Protein AF-A0A1Y2BNV0-F1 (afdb_monomer_lite)

Organism: NCBI:txid329046

Foldseek 3Di:
DDPVLLCVLCVVVLNNLLVVLVVLLVVLLVLCPVEDQVCLQQVVDDQPDPVNVVSSVVSVVSVVVSCVAAPDPPHSNDDPDDPVLVVVLCCSCPPSVRSRSCSCVNVNVVSVCCCVPPSVVVSVVVVVVVVVVVVVVVVVVVPDPDPDDDDDDDDDDDDDDDDDDDDDDDDD

Radius of gyration: 33.51 Å; chains: 1; bounding box: 84×72×65 Å

Sequence (172 aa):
MSLQDFHNFLKKEHSEENIEFYTALQEYKRLCLEIPSEVLKHSESSPPNEAIALSLKAVKAKLEDMLKIFFNEESQYDLNVPIRLKKPFFHEINVVKNIHPDVFDGILENVLTMLKLSSFPNFMKEAQKVQVAINEVSMASLNRPASANPALPPKVVTVADPMTPSLSTVGS

InterPro domains:
  IPR016137 RGS domain [PF00615] (5-126)
  IPR016137 RGS domain [PS50132] (6-125)
  IPR036305 RGS domain superfamily [SSF48097] (3-125)
  IPR044926 RGS, subdomain 2 [G3DSA:1.10.167.10] (1-143)

pLDDT: mean 82.98, std 18.03, range [40.38, 98.19]

Structure (mmCIF, N/CA/C/O backbone):
data_AF-A0A1Y2BNV0-F1
#
_entry.id   AF-A0A1Y2BNV0-F1
#
loop_
_atom_site.group_PDB
_atom_site.id
_atom_site.type_symbol
_atom_site.label_atom_id
_atom_site.label_alt_id
_atom_site.label_comp_id
_atom_site.label_asym_id
_atom_site.label_entity_id
_atom_site.label_seq_id
_atom_site.pdbx_PDB_ins_code
_atom_site.Cartn_x
_atom_site.Cartn_y
_atom_site.Cartn_z
_atom_site.occupancy
_atom_site.B_iso_or_equiv
_atom_site.auth_seq_id
_atom_site.auth_comp_id
_atom_site.auth_asym_id
_atom_site.auth_atom_id
_atom_site.pdbx_PDB_model_num
ATOM 1 N N . MET A 1 1 ? -24.245 1.107 11.275 1.00 64.62 1 MET A N 1
ATOM 2 C CA . MET A 1 1 ? -22.905 1.727 11.251 1.00 64.62 1 MET A CA 1
ATOM 3 C C . MET A 1 1 ? -22.359 1.679 9.844 1.00 64.62 1 MET A C 1
ATOM 5 O O . MET A 1 1 ? -22.649 0.726 9.128 1.00 64.62 1 MET A O 1
ATOM 9 N N . SER A 1 2 ? -21.615 2.705 9.462 1.00 83.69 2 SER A N 1
ATOM 10 C CA . SER A 1 2 ? -21.053 2.921 8.130 1.00 83.69 2 SER A CA 1
ATOM 11 C C . SER A 1 2 ? -19.522 2.813 8.135 1.00 83.69 2 SER A C 1
ATOM 13 O O . SER A 1 2 ? -18.894 2.824 9.193 1.00 83.69 2 SER A O 1
ATOM 15 N N . LEU A 1 3 ? -18.906 2.760 6.947 1.00 80.75 3 LEU A N 1
ATOM 16 C CA . LEU A 1 3 ? -17.447 2.859 6.795 1.00 80.75 3 LEU A CA 1
ATOM 17 C C . LEU A 1 3 ? -16.903 4.189 7.348 1.00 80.75 3 LEU A C 1
ATOM 19 O O . LEU A 1 3 ? -15.820 4.215 7.924 1.00 80.75 3 LEU A O 1
ATOM 23 N N . GLN A 1 4 ? -17.678 5.273 7.236 1.00 85.81 4 GLN A N 1
ATOM 24 C CA . GLN A 1 4 ? -17.323 6.579 7.795 1.00 85.81 4 GLN A CA 1
ATOM 25 C C . GLN A 1 4 ? -17.229 6.535 9.326 1.00 85.81 4 GLN A C 1
ATOM 27 O O . GLN A 1 4 ? -16.332 7.147 9.903 1.00 85.81 4 GLN A O 1
ATOM 32 N N . ASP A 1 5 ? -18.112 5.781 9.988 1.00 85.44 5 ASP A N 1
ATOM 33 C CA . ASP A 1 5 ? -18.063 5.607 11.444 1.00 85.44 5 ASP A CA 1
ATOM 34 C C . ASP A 1 5 ? -16.796 4.856 11.865 1.00 85.44 5 ASP A C 1
ATOM 36 O O . ASP A 1 5 ? -16.169 5.216 12.861 1.00 85.44 5 ASP A O 1
ATOM 40 N N . PHE A 1 6 ? -16.393 3.847 11.085 1.00 86.44 6 PHE A N 1
ATOM 41 C CA . PHE A 1 6 ? -15.158 3.105 11.332 1.00 86.44 6 PHE A CA 1
ATOM 42 C C . PHE A 1 6 ? -13.915 3.970 11.091 1.00 86.44 6 PHE A C 1
ATOM 44 O O . PHE A 1 6 ? -13.008 3.976 11.916 1.00 86.44 6 PHE A O 1
ATOM 51 N N . HIS A 1 7 ? -13.894 4.774 10.025 1.00 86.19 7 HIS A N 1
ATOM 52 C CA . HIS A 1 7 ? -12.808 5.728 9.762 1.00 86.19 7 HIS A CA 1
ATOM 53 C C . HIS A 1 7 ? -12.649 6.749 10.894 1.00 86.19 7 HIS A C 1
ATOM 55 O O . HIS A 1 7 ? -11.551 6.966 11.404 1.00 86.19 7 HIS A O 1
ATOM 61 N N . ASN A 1 8 ? -13.765 7.318 11.353 1.00 87.56 8 ASN A N 1
ATOM 62 C CA . ASN A 1 8 ? -13.774 8.252 12.477 1.00 87.56 8 ASN A CA 1
ATOM 63 C C . ASN A 1 8 ? -13.314 7.591 13.784 1.00 87.56 8 ASN A C 1
ATOM 65 O O . ASN A 1 8 ? -12.727 8.260 14.632 1.00 87.56 8 ASN A O 1
ATOM 69 N N . PHE A 1 9 ? -13.597 6.301 13.968 1.00 88.94 9 PHE A N 1
ATOM 70 C CA . PHE A 1 9 ? -13.109 5.534 15.107 1.00 88.94 9 PHE A CA 1
ATOM 71 C C . PHE A 1 9 ? -11.593 5.326 15.042 1.00 88.94 9 PHE A C 1
ATOM 73 O O . PHE A 1 9 ? -10.912 5.605 16.024 1.00 88.94 9 PHE A O 1
ATOM 80 N N . LEU A 1 10 ? -11.057 4.936 13.882 1.00 89.06 10 LEU A N 1
ATOM 81 C CA . LEU A 1 10 ? -9.615 4.749 13.698 1.00 89.06 10 LEU A CA 1
ATOM 82 C C . LEU A 1 10 ? -8.822 6.022 14.011 1.00 89.06 10 LEU A C 1
ATOM 84 O O . LEU A 1 10 ? -7.829 5.943 14.723 1.00 89.06 10 LEU A O 1
ATOM 88 N N . LYS A 1 11 ? -9.323 7.193 13.596 1.00 88.50 11 LYS A N 1
ATOM 89 C CA . LYS A 1 11 ? -8.730 8.497 13.947 1.00 88.50 11 LYS A CA 1
ATOM 90 C C . LYS A 1 11 ? -8.676 8.772 15.448 1.00 88.50 11 LYS A C 1
ATOM 92 O O . LYS A 1 11 ? -7.767 9.440 15.926 1.00 88.50 11 LYS A O 1
ATOM 97 N N . LYS A 1 12 ? -9.669 8.298 16.208 1.00 88.12 12 LYS A N 1
ATOM 98 C CA . LYS A 1 12 ? -9.676 8.440 17.675 1.00 88.12 12 LYS A CA 1
ATOM 99 C C . LYS A 1 12 ? -8.663 7.513 18.339 1.00 88.12 12 LYS A C 1
ATOM 101 O O . LYS A 1 12 ? -8.141 7.861 19.390 1.00 88.12 12 LYS A O 1
ATOM 106 N N . GLU A 1 13 ? -8.419 6.347 17.748 1.00 88.31 13 GLU A N 1
ATOM 107 C CA . GLU A 1 13 ? -7.428 5.378 18.223 1.00 88.31 13 GLU A CA 1
ATOM 108 C C . GLU A 1 13 ? -6.025 5.615 17.644 1.00 88.31 13 GLU A C 1
ATOM 110 O O . GLU A 1 13 ? -5.127 4.825 17.926 1.00 88.31 13 GLU A O 1
ATOM 115 N N . HIS A 1 14 ? -5.824 6.681 16.857 1.00 86.44 14 HIS A N 1
ATOM 116 C CA . HIS A 1 14 ? -4.565 6.953 16.157 1.00 86.44 14 HIS A CA 1
ATOM 117 C C . HIS A 1 14 ? -4.081 5.731 15.352 1.00 86.44 14 HIS A C 1
ATOM 119 O O . HIS A 1 14 ? -2.937 5.306 15.480 1.00 86.44 14 HIS A O 1
ATOM 125 N N . SER A 1 15 ? -5.009 5.090 14.633 1.00 91.19 15 SER A N 1
ATOM 126 C CA . SER A 1 15 ? -4.795 3.860 13.847 1.00 91.19 15 SER A CA 1
ATOM 127 C C . SER A 1 15 ? -5.295 3.997 12.397 1.00 91.19 15 SER A C 1
ATOM 129 O O . SER A 1 15 ? -5.552 3.000 11.704 1.00 91.19 15 SER A O 1
ATOM 131 N N . GLU A 1 16 ? -5.536 5.230 11.945 1.00 93.69 16 GLU A N 1
ATOM 132 C CA . GLU A 1 16 ? -6.047 5.552 10.614 1.00 93.69 16 GLU A CA 1
ATOM 133 C C . GLU A 1 16 ? -5.042 5.286 9.484 1.00 93.69 16 GLU A C 1
ATOM 135 O O . GLU A 1 16 ? -5.457 5.093 8.341 1.00 93.69 16 GLU A O 1
ATOM 140 N N . GLU A 1 17 ? -3.745 5.179 9.772 1.00 94.75 17 GLU A N 1
ATOM 141 C CA . GLU A 1 17 ? -2.708 4.889 8.777 1.00 94.75 17 GLU A CA 1
ATOM 142 C C . GLU A 1 17 ? -2.994 3.610 7.988 1.00 94.75 17 GLU A C 1
ATOM 144 O O . GLU A 1 17 ? -2.757 3.543 6.782 1.00 94.75 17 GLU A O 1
ATOM 149 N N . ASN A 1 18 ? -3.611 2.626 8.641 1.00 94.06 18 ASN A N 1
ATOM 150 C CA . ASN A 1 18 ? -3.963 1.350 8.036 1.00 94.06 18 ASN A CA 1
ATOM 151 C C . ASN A 1 18 ? -5.023 1.488 6.935 1.00 94.06 18 ASN A C 1
ATOM 153 O O . ASN A 1 18 ? -4.924 0.849 5.883 1.00 94.06 18 ASN A O 1
ATOM 157 N N . ILE A 1 19 ? -6.044 2.321 7.158 1.00 93.31 19 ILE A N 1
ATOM 158 C CA . ILE A 1 19 ? -7.121 2.525 6.180 1.00 93.31 19 ILE A CA 1
ATOM 159 C C . ILE A 1 19 ? -6.716 3.533 5.098 1.00 93.31 19 ILE A C 1
ATOM 161 O O . ILE A 1 19 ? -7.086 3.360 3.933 1.00 93.31 19 ILE A O 1
ATOM 165 N N . GLU A 1 20 ? -5.905 4.534 5.448 1.00 95.19 20 GLU A N 1
ATOM 166 C CA . GLU A 1 20 ? -5.329 5.476 4.484 1.00 95.19 20 GLU A CA 1
ATOM 167 C C . GLU A 1 20 ? -4.387 4.752 3.512 1.00 95.19 20 GLU A C 1
ATOM 169 O O . GLU A 1 20 ? -4.510 4.912 2.294 1.00 95.19 20 GLU A O 1
ATOM 174 N N . PHE A 1 21 ? -3.523 3.861 4.014 1.00 97.50 21 PHE A N 1
ATOM 175 C CA . PHE A 1 21 ? -2.669 3.029 3.165 1.00 97.50 21 PHE A CA 1
ATOM 176 C C . PHE A 1 21 ? -3.484 2.125 2.243 1.00 97.50 21 PHE A C 1
ATOM 178 O O . PHE A 1 21 ? -3.202 2.057 1.046 1.00 97.50 21 PHE A O 1
ATOM 185 N N . TYR A 1 22 ? -4.508 1.446 2.775 1.00 96.00 22 TYR A N 1
ATOM 186 C CA . TYR A 1 22 ? -5.379 0.597 1.962 1.00 96.00 22 TYR A CA 1
ATOM 187 C C . TYR A 1 22 ? -5.986 1.387 0.798 1.00 96.00 22 TYR A C 1
ATOM 189 O O . TYR A 1 22 ? -5.929 0.942 -0.348 1.00 96.00 22 TYR A O 1
ATOM 197 N N . THR A 1 23 ? -6.511 2.578 1.083 1.00 95.44 23 THR A N 1
ATOM 198 C CA . THR A 1 23 ? -7.126 3.454 0.079 1.00 95.44 23 THR A CA 1
ATOM 199 C C . THR A 1 23 ? -6.103 3.900 -0.968 1.00 95.44 23 THR A C 1
ATOM 201 O O . THR A 1 23 ? -6.340 3.740 -2.168 1.00 95.44 23 THR A O 1
ATOM 204 N N . ALA A 1 24 ? -4.924 4.360 -0.535 1.00 97.75 24 ALA A N 1
ATOM 205 C CA . ALA A 1 24 ? -3.840 4.751 -1.433 1.00 97.75 24 ALA A CA 1
ATOM 206 C C . ALA A 1 24 ? -3.365 3.590 -2.326 1.00 97.75 24 ALA A C 1
ATOM 208 O O . ALA A 1 24 ? -3.101 3.795 -3.513 1.00 97.75 24 ALA A O 1
ATOM 209 N N . LEU A 1 25 ? -3.310 2.368 -1.787 1.00 98.06 25 LEU A N 1
ATOM 210 C CA . LEU A 1 25 ? -2.939 1.174 -2.540 1.00 98.06 25 LEU A CA 1
ATOM 211 C C . LEU A 1 25 ? -4.004 0.787 -3.576 1.00 98.06 25 LEU A C 1
ATOM 213 O O . LEU A 1 25 ? -3.643 0.348 -4.666 1.00 98.06 25 LEU A O 1
ATOM 217 N N . GLN A 1 26 ? -5.299 0.965 -3.294 1.00 97.50 26 GLN A N 1
ATOM 218 C CA . GLN A 1 26 ? -6.346 0.738 -4.302 1.00 97.50 26 GLN A CA 1
ATOM 219 C C . GLN A 1 26 ? -6.231 1.727 -5.468 1.00 97.50 26 GLN A C 1
ATOM 221 O O . GLN A 1 26 ? -6.334 1.331 -6.632 1.00 97.50 26 GLN A O 1
ATOM 226 N N . GLU A 1 27 ? -5.954 3.001 -5.182 1.00 97.12 27 GLU A N 1
ATOM 227 C CA . GLU A 1 27 ? -5.684 3.994 -6.227 1.00 97.12 27 GLU A CA 1
ATOM 228 C C . GLU A 1 27 ? -4.450 3.627 -7.053 1.00 97.12 27 GLU A C 1
ATOM 230 O O . GLU A 1 27 ? -4.490 3.687 -8.282 1.00 97.12 27 GLU A O 1
ATOM 235 N N . TYR A 1 28 ? -3.373 3.206 -6.386 1.00 98.00 28 TYR A N 1
ATOM 236 C CA . TYR A 1 28 ? -2.153 2.745 -7.039 1.00 98.00 28 TYR A CA 1
ATOM 237 C C . TYR A 1 28 ? -2.409 1.543 -7.957 1.00 98.00 28 TYR A C 1
ATOM 239 O O . TYR A 1 28 ? -2.030 1.564 -9.130 1.00 98.00 28 TYR A O 1
ATOM 247 N N . LYS A 1 29 ? -3.129 0.528 -7.459 1.00 97.69 29 LYS A N 1
ATOM 248 C CA . LYS A 1 29 ? -3.550 -0.646 -8.240 1.00 97.69 29 LYS A CA 1
ATOM 249 C C . LYS A 1 29 ? -4.340 -0.230 -9.477 1.00 97.69 29 LYS A C 1
ATOM 251 O O . LYS A 1 29 ? -4.053 -0.721 -10.564 1.00 97.69 29 LYS A O 1
ATOM 256 N N . ARG A 1 30 ? -5.266 0.724 -9.339 1.00 96.81 30 ARG A N 1
ATOM 257 C CA . ARG A 1 30 ? -6.051 1.255 -10.463 1.00 96.81 30 ARG A CA 1
ATOM 258 C C . ARG A 1 30 ? -5.174 1.920 -11.527 1.00 96.81 30 ARG A C 1
ATOM 260 O O . ARG A 1 30 ? -5.428 1.720 -12.708 1.00 96.81 30 ARG A O 1
ATOM 267 N N . LEU A 1 31 ? -4.156 2.688 -11.133 1.00 95.62 31 LEU A N 1
ATOM 268 C CA . LEU A 1 31 ? -3.214 3.299 -12.083 1.00 95.62 31 LEU A CA 1
ATOM 269 C C . LEU A 1 31 ? -2.380 2.250 -12.833 1.00 95.62 31 LEU A C 1
ATOM 271 O O . LEU A 1 31 ? -2.024 2.463 -13.989 1.00 95.62 31 LEU A O 1
ATOM 275 N N . CYS A 1 32 ? -2.093 1.116 -12.193 1.00 96.12 32 CYS A N 1
ATOM 276 C CA . CYS A 1 32 ? -1.313 0.035 -12.787 1.00 96.12 32 CYS A CA 1
ATOM 277 C C . CYS A 1 32 ? -2.091 -0.797 -13.822 1.00 96.12 32 CYS A C 1
ATOM 279 O O . CYS A 1 32 ? -1.454 -1.446 -14.643 1.00 96.12 32 CYS A O 1
ATOM 281 N N . LEU A 1 33 ? -3.433 -0.786 -13.811 1.00 94.00 33 LEU A N 1
ATOM 282 C CA . LEU A 1 33 ? -4.259 -1.643 -14.684 1.00 94.00 33 LEU A CA 1
ATOM 283 C C . LEU A 1 33 ? -4.012 -1.422 -16.182 1.00 94.00 33 LEU A C 1
ATOM 285 O O . LEU A 1 33 ? -4.099 -2.362 -16.965 1.00 94.00 33 LEU A O 1
ATOM 289 N N . GLU A 1 34 ? -3.685 -0.191 -16.569 1.00 89.44 34 GLU A N 1
ATOM 290 C CA . GLU A 1 34 ? -3.455 0.190 -17.968 1.00 89.44 34 GLU A CA 1
ATOM 291 C C . GLU A 1 34 ? -2.030 -0.140 -18.451 1.00 89.44 34 GLU A C 1
ATOM 293 O O . GLU A 1 34 ? -1.671 0.143 -19.596 1.00 89.44 34 GLU A O 1
ATOM 298 N N . ILE A 1 35 ? -1.183 -0.705 -17.582 1.00 93.50 35 ILE A N 1
ATOM 299 C CA . ILE A 1 35 ? 0.225 -0.983 -17.866 1.00 93.50 35 ILE A CA 1
ATOM 300 C C . ILE A 1 35 ? 0.453 -2.499 -17.831 1.00 93.50 35 ILE A C 1
ATOM 302 O O . ILE A 1 35 ? 0.115 -3.145 -16.839 1.00 93.50 35 ILE A O 1
ATOM 306 N N . PRO A 1 36 ? 1.067 -3.096 -18.870 1.00 94.06 36 PRO A N 1
ATOM 307 C CA . PRO A 1 36 ? 1.371 -4.522 -18.861 1.00 94.06 36 PRO A CA 1
ATOM 308 C C . PRO A 1 36 ? 2.240 -4.920 -17.660 1.00 94.06 36 PRO A C 1
ATOM 310 O O . PRO A 1 36 ? 3.248 -4.268 -17.376 1.00 94.06 36 PRO A O 1
ATOM 313 N N . SER A 1 37 ? 1.901 -6.028 -16.995 1.00 94.00 37 SER A N 1
ATOM 314 C CA . SER A 1 37 ? 2.598 -6.488 -15.784 1.00 94.00 37 SER A CA 1
ATOM 315 C C . SER A 1 37 ? 4.109 -6.643 -15.961 1.00 94.00 37 SER A C 1
ATOM 317 O O . SER A 1 37 ? 4.862 -6.296 -15.057 1.00 94.00 37 SER A O 1
ATOM 319 N N . GLU A 1 38 ? 4.567 -7.105 -17.125 1.00 92.00 38 GLU A N 1
ATOM 320 C CA . GLU A 1 38 ? 5.999 -7.271 -17.415 1.00 92.00 38 GLU A CA 1
ATOM 321 C C . GLU A 1 38 ? 6.755 -5.935 -17.410 1.00 92.00 38 GLU A C 1
ATOM 323 O O . GLU A 1 38 ? 7.887 -5.856 -16.939 1.00 92.00 38 GLU A O 1
ATOM 328 N N . VAL A 1 39 ? 6.101 -4.855 -17.848 1.00 93.50 39 VAL A N 1
ATOM 329 C CA . VAL A 1 39 ? 6.671 -3.502 -17.817 1.00 93.50 39 VAL A CA 1
ATOM 330 C C . VAL A 1 39 ? 6.754 -2.988 -16.377 1.00 93.50 39 VAL A C 1
ATOM 332 O O . VAL A 1 39 ? 7.733 -2.348 -16.004 1.00 93.50 39 VAL A O 1
ATOM 335 N N . LEU A 1 40 ? 5.761 -3.297 -15.539 1.00 94.06 40 LEU A N 1
ATOM 336 C CA . LEU A 1 40 ? 5.766 -2.919 -14.121 1.00 94.06 40 LEU A CA 1
ATOM 337 C C . LEU A 1 40 ? 6.813 -3.698 -13.310 1.00 94.06 40 LEU A C 1
ATOM 339 O O . LEU A 1 40 ? 7.453 -3.131 -12.426 1.00 94.06 40 LEU A O 1
ATOM 343 N N . LYS A 1 41 ? 7.017 -4.983 -13.616 1.00 94.12 41 LYS A N 1
ATOM 344 C CA . LYS A 1 41 ? 8.041 -5.819 -12.966 1.00 94.12 41 LYS A CA 1
ATOM 345 C C . LYS A 1 41 ? 9.464 -5.426 -13.363 1.00 94.12 41 LYS A C 1
ATOM 347 O O . LYS A 1 41 ? 10.390 -5.622 -12.581 1.00 94.12 41 LYS A O 1
ATOM 352 N N . HIS A 1 42 ? 9.630 -4.836 -14.548 1.00 89.94 42 HIS A N 1
ATOM 353 C CA . HIS A 1 42 ? 10.916 -4.413 -15.101 1.00 89.94 42 HIS A CA 1
ATOM 354 C C . HIS A 1 42 ? 10.882 -2.941 -15.530 1.00 89.94 42 HIS A C 1
ATOM 356 O O . HIS A 1 42 ? 11.092 -2.612 -16.698 1.00 89.94 42 HIS A O 1
ATOM 362 N N . SER A 1 43 ? 10.630 -2.033 -14.583 1.00 82.19 43 SER A N 1
ATOM 363 C CA . SER A 1 43 ? 10.310 -0.624 -14.883 1.00 82.19 43 SER A CA 1
ATOM 364 C C . SER A 1 43 ? 11.464 0.247 -15.407 1.00 82.19 43 SER A C 1
ATOM 366 O O . SER A 1 43 ? 11.248 1.420 -15.728 1.00 82.19 43 SER A O 1
ATOM 368 N N . GLU A 1 44 ? 12.674 -0.310 -15.485 1.00 81.75 44 GLU A N 1
ATOM 369 C CA . GLU A 1 44 ? 13.847 0.287 -16.146 1.00 81.75 44 GLU A CA 1
ATOM 370 C C . GLU A 1 44 ? 13.929 -0.070 -17.637 1.00 81.75 44 GLU A C 1
ATOM 372 O O . GLU A 1 44 ? 14.730 0.503 -18.375 1.00 81.75 44 GLU A O 1
ATOM 377 N N . SER A 1 45 ? 13.118 -1.025 -18.100 1.00 80.75 45 SER A N 1
ATOM 378 C CA . SER A 1 45 ? 13.037 -1.343 -19.523 1.00 80.75 45 SER A CA 1
ATOM 379 C C . SER A 1 45 ? 12.435 -0.176 -20.311 1.00 80.75 45 SER A C 1
ATOM 381 O O . SER A 1 45 ? 11.644 0.619 -19.798 1.00 80.75 45 SER A O 1
ATOM 383 N N . SER A 1 46 ? 12.843 -0.049 -21.577 1.00 80.50 46 SER A N 1
ATOM 384 C CA . SER A 1 46 ? 12.327 1.004 -22.451 1.00 80.50 46 SER A CA 1
ATOM 385 C C . SER A 1 46 ? 10.808 0.850 -22.607 1.00 80.50 46 SER A C 1
ATOM 387 O O . SER A 1 46 ? 10.346 -0.257 -22.905 1.00 80.50 46 SER A O 1
ATOM 389 N N . PRO A 1 47 ? 10.018 1.920 -22.395 1.00 83.12 47 PRO A N 1
ATOM 390 C CA . PRO A 1 47 ? 8.572 1.830 -22.492 1.00 83.12 47 PRO A CA 1
ATOM 391 C C . PRO A 1 47 ? 8.166 1.463 -23.929 1.00 83.12 47 PRO A C 1
ATOM 393 O O . PRO A 1 47 ? 8.711 2.029 -24.877 1.00 83.12 47 PRO A O 1
ATOM 396 N N . PRO A 1 48 ? 7.180 0.568 -24.123 1.00 82.94 48 PRO A N 1
ATOM 397 C CA . PRO A 1 48 ? 6.779 0.133 -25.462 1.00 82.94 48 PRO A CA 1
ATOM 398 C C . PRO A 1 48 ? 6.209 1.258 -26.338 1.00 82.94 48 PRO A C 1
ATOM 400 O O . PRO A 1 48 ? 6.247 1.167 -27.562 1.00 82.94 48 PRO A O 1
ATOM 403 N N . ASN A 1 49 ? 5.633 2.295 -25.723 1.00 91.25 49 ASN A N 1
ATOM 404 C CA . ASN A 1 49 ? 5.086 3.465 -26.404 1.00 91.25 49 ASN A CA 1
ATOM 405 C C . ASN A 1 49 ? 4.980 4.676 -25.452 1.00 91.25 49 ASN A C 1
ATOM 407 O O . ASN A 1 49 ? 5.142 4.553 -24.235 1.00 91.25 49 ASN A O 1
ATOM 411 N N . GLU A 1 50 ? 4.683 5.850 -26.016 1.00 91.44 50 GLU A N 1
ATOM 412 C CA . GLU A 1 50 ? 4.579 7.122 -25.286 1.00 91.44 50 GLU A CA 1
ATOM 413 C C . GLU A 1 50 ? 3.431 7.145 -24.260 1.00 91.44 50 GLU A C 1
ATOM 415 O O . GLU A 1 50 ? 3.599 7.668 -23.159 1.00 91.44 50 GLU A O 1
ATOM 420 N N . ALA A 1 51 ? 2.290 6.522 -24.569 1.00 91.56 51 ALA A N 1
ATOM 421 C CA . ALA A 1 51 ? 1.158 6.446 -23.644 1.00 91.56 51 ALA A CA 1
ATOM 422 C C . ALA A 1 51 ? 1.524 5.674 -22.363 1.00 91.56 51 ALA A C 1
ATOM 424 O O . ALA A 1 51 ? 1.256 6.137 -21.255 1.00 91.56 51 ALA A O 1
ATOM 425 N N . ILE A 1 52 ? 2.217 4.539 -22.503 1.00 91.94 52 ILE A N 1
ATOM 426 C CA . ILE A 1 52 ? 2.730 3.755 -21.375 1.00 91.94 52 ILE A CA 1
ATOM 427 C C . ILE A 1 52 ? 3.793 4.547 -20.610 1.00 91.94 52 ILE A C 1
ATOM 429 O O . ILE A 1 52 ? 3.811 4.492 -19.384 1.00 91.94 52 ILE A O 1
ATOM 433 N N . ALA A 1 53 ? 4.646 5.319 -21.291 1.00 91.69 53 ALA A N 1
ATOM 434 C CA . ALA A 1 53 ? 5.640 6.159 -20.623 1.00 91.69 53 ALA A CA 1
ATOM 435 C C . ALA A 1 53 ? 4.990 7.218 -19.709 1.00 91.69 53 ALA A C 1
ATOM 437 O O . ALA A 1 53 ? 5.441 7.421 -18.577 1.00 91.69 53 ALA A O 1
ATOM 438 N N . LEU A 1 54 ? 3.903 7.853 -20.162 1.00 93.12 54 LEU A N 1
ATOM 439 C CA . LEU A 1 54 ? 3.129 8.802 -19.355 1.00 93.12 54 LEU A CA 1
ATOM 440 C C . LEU A 1 54 ? 2.466 8.119 -18.151 1.00 93.12 54 LEU A C 1
ATOM 442 O O . LEU A 1 54 ? 2.591 8.612 -17.026 1.00 93.12 54 LEU A O 1
ATOM 446 N N . SER A 1 55 ? 1.822 6.968 -18.358 1.00 94.00 55 SER A N 1
ATOM 447 C CA . SER A 1 55 ? 1.207 6.194 -17.271 1.00 94.00 55 SER A CA 1
ATOM 448 C C . SER A 1 55 ? 2.245 5.706 -16.255 1.00 94.00 55 SER A C 1
ATOM 450 O O . SER A 1 55 ? 2.032 5.836 -15.050 1.00 94.00 55 SER A O 1
ATOM 452 N N . LEU A 1 56 ? 3.410 5.232 -16.710 1.00 94.00 56 LEU A N 1
ATOM 453 C CA . LEU A 1 56 ? 4.523 4.831 -15.842 1.00 94.00 56 LEU A CA 1
ATOM 454 C C . LEU A 1 56 ? 5.021 5.987 -14.982 1.00 94.00 56 LEU A C 1
ATOM 456 O O . LEU A 1 56 ? 5.311 5.785 -13.806 1.00 94.00 56 LEU A O 1
ATOM 460 N N . LYS A 1 57 ? 5.105 7.199 -15.538 1.00 93.88 57 LYS A N 1
ATOM 461 C CA . LYS A 1 57 ? 5.484 8.385 -14.765 1.00 93.88 57 LYS A CA 1
ATOM 462 C C . LYS A 1 57 ? 4.487 8.655 -13.635 1.00 93.88 57 LYS A C 1
ATOM 464 O O . LYS A 1 57 ? 4.911 8.920 -12.513 1.00 93.88 57 LYS A O 1
ATOM 469 N N . ALA A 1 58 ? 3.186 8.560 -13.911 1.00 95.25 58 ALA A N 1
ATOM 470 C CA . ALA A 1 58 ? 2.147 8.743 -12.897 1.00 95.25 58 ALA A CA 1
ATOM 471 C C . ALA A 1 58 ? 2.195 7.652 -11.812 1.00 95.25 58 ALA A C 1
ATOM 473 O O . ALA A 1 58 ? 2.089 7.960 -10.626 1.00 95.25 58 ALA A O 1
ATOM 474 N N . VAL A 1 59 ? 2.412 6.392 -12.205 1.00 96.31 59 VAL A N 1
ATOM 475 C CA . VAL A 1 59 ? 2.575 5.267 -11.271 1.00 96.31 59 VAL A CA 1
ATOM 476 C C . VAL A 1 59 ? 3.812 5.458 -10.393 1.00 96.31 59 VAL A C 1
ATOM 478 O O . VAL A 1 59 ? 3.699 5.360 -9.174 1.00 96.31 59 VAL A O 1
ATOM 481 N N . LYS A 1 60 ? 4.971 5.798 -10.973 1.00 95.94 60 LYS A N 1
ATOM 482 C CA . LYS A 1 60 ? 6.209 6.050 -10.213 1.00 95.94 60 LYS A CA 1
ATOM 483 C C . LYS A 1 60 ? 6.036 7.197 -9.211 1.00 95.94 60 LYS A C 1
ATOM 485 O O . LYS A 1 60 ? 6.399 7.032 -8.053 1.00 95.94 60 LYS A O 1
ATOM 490 N N . ALA A 1 61 ? 5.398 8.298 -9.612 1.00 97.06 61 ALA A N 1
ATOM 491 C CA . ALA A 1 61 ? 5.101 9.406 -8.701 1.00 97.06 61 ALA A CA 1
ATOM 492 C C . ALA A 1 61 ? 4.197 8.970 -7.531 1.00 97.06 61 ALA A C 1
ATOM 494 O O . ALA A 1 61 ? 4.508 9.242 -6.375 1.00 97.06 61 ALA A O 1
ATOM 495 N N . LYS A 1 62 ? 3.118 8.220 -7.806 1.00 97.69 62 LYS A N 1
ATOM 496 C CA . LYS A 1 62 ? 2.234 7.704 -6.746 1.00 97.69 62 LYS A CA 1
ATOM 497 C C . LYS A 1 62 ? 2.963 6.731 -5.812 1.00 97.69 62 LYS A C 1
ATOM 499 O O . LYS A 1 62 ? 2.704 6.747 -4.610 1.00 97.69 62 LYS A O 1
ATOM 504 N N . LEU A 1 63 ? 3.857 5.894 -6.343 1.00 97.69 63 LEU A N 1
ATOM 505 C CA . LEU A 1 63 ? 4.688 4.997 -5.539 1.00 97.69 63 LEU A CA 1
ATOM 506 C C . LEU A 1 63 ? 5.586 5.790 -4.584 1.00 97.69 63 LEU A C 1
ATOM 508 O O . LEU A 1 63 ? 5.610 5.494 -3.393 1.00 97.69 63 LEU A O 1
ATOM 512 N N . GLU A 1 64 ? 6.287 6.807 -5.084 1.00 97.06 64 GLU A N 1
ATOM 513 C CA . GLU A 1 64 ? 7.147 7.675 -4.269 1.00 97.06 64 GLU A CA 1
ATOM 514 C C . GLU A 1 64 ? 6.362 8.367 -3.147 1.00 97.06 64 GLU A C 1
ATOM 516 O O . GLU A 1 64 ? 6.799 8.352 -1.992 1.00 97.06 64 GLU A O 1
ATOM 521 N N . ASP A 1 65 ? 5.172 8.891 -3.455 1.00 97.62 65 ASP A N 1
ATOM 522 C CA . ASP A 1 65 ? 4.276 9.473 -2.453 1.00 97.62 65 ASP A CA 1
ATOM 523 C C . ASP A 1 65 ? 3.904 8.449 -1.373 1.00 97.62 65 ASP A C 1
ATOM 525 O O . ASP A 1 65 ? 3.999 8.736 -0.178 1.00 97.62 65 ASP A O 1
ATOM 529 N N . MET A 1 66 ? 3.531 7.229 -1.771 1.00 98.06 66 MET A N 1
ATOM 530 C CA . MET A 1 66 ? 3.198 6.164 -0.822 1.00 98.06 66 MET A CA 1
ATOM 531 C C . MET A 1 66 ? 4.387 5.782 0.062 1.00 98.06 66 MET A C 1
ATOM 533 O O . MET A 1 66 ? 4.212 5.610 1.267 1.00 98.06 66 MET A O 1
ATOM 537 N N . LEU A 1 67 ? 5.594 5.674 -0.498 1.00 97.31 67 LEU A N 1
ATOM 538 C CA . LEU A 1 67 ? 6.802 5.372 0.276 1.00 97.31 67 LEU A CA 1
ATOM 539 C C . LEU A 1 67 ? 7.094 6.466 1.307 1.00 97.31 67 LEU A C 1
ATOM 541 O O . LEU A 1 67 ? 7.388 6.161 2.463 1.00 97.31 67 LEU A O 1
ATOM 545 N N . LYS A 1 68 ? 6.953 7.733 0.909 1.00 96.62 68 LYS A N 1
ATOM 546 C CA . LYS A 1 68 ? 7.171 8.884 1.789 1.00 96.62 68 LYS A CA 1
ATOM 547 C C . LYS A 1 68 ? 6.137 8.975 2.911 1.00 96.62 68 LYS A C 1
ATOM 549 O O . LYS A 1 68 ? 6.491 9.373 4.016 1.00 96.62 68 LYS A O 1
ATOM 554 N N . ILE A 1 69 ? 4.877 8.654 2.628 1.00 97.06 69 ILE A N 1
ATOM 555 C CA . ILE A 1 69 ? 3.784 8.783 3.599 1.00 97.06 69 ILE A CA 1
ATOM 556 C C . ILE A 1 69 ? 3.749 7.588 4.555 1.00 97.06 69 ILE A C 1
ATOM 558 O O . ILE A 1 69 ? 3.556 7.790 5.748 1.00 97.06 69 ILE A O 1
ATOM 562 N N . PHE A 1 70 ? 3.943 6.364 4.062 1.00 97.88 70 PHE A N 1
ATOM 563 C CA . PHE A 1 70 ? 3.625 5.149 4.824 1.00 97.88 70 PHE A CA 1
ATOM 564 C C . PHE A 1 70 ? 4.836 4.337 5.288 1.00 97.88 70 PHE A C 1
ATOM 566 O O . PHE A 1 70 ? 4.672 3.379 6.038 1.00 97.88 70 PHE A O 1
ATOM 573 N N . PHE A 1 71 ? 6.042 4.669 4.825 1.00 96.12 71 PHE A N 1
ATOM 574 C CA . PHE A 1 71 ? 7.251 3.906 5.154 1.00 96.12 71 PHE A CA 1
ATOM 575 C C . PHE A 1 71 ? 8.432 4.785 5.576 1.00 96.12 71 PHE A C 1
ATOM 577 O O . PHE A 1 71 ? 9.568 4.308 5.623 1.00 96.12 71 PHE A O 1
ATOM 584 N N . ASN A 1 72 ? 8.172 6.060 5.859 1.00 92.88 72 ASN A N 1
ATOM 585 C CA . ASN A 1 72 ? 9.140 6.978 6.433 1.00 92.88 72 ASN A CA 1
ATOM 586 C C . ASN A 1 72 ? 8.849 7.133 7.927 1.00 92.88 72 ASN A C 1
ATOM 588 O O . ASN A 1 72 ? 7.757 7.563 8.280 1.00 92.88 72 ASN A O 1
ATOM 592 N N . GLU A 1 73 ? 9.838 6.856 8.776 1.00 90.00 73 GLU A N 1
ATOM 593 C CA . GLU A 1 73 ? 9.727 6.936 10.242 1.00 90.00 73 GLU A CA 1
ATOM 594 C C . GLU A 1 73 ? 9.393 8.353 10.746 1.00 90.00 73 GLU A C 1
ATOM 596 O O . GLU A 1 73 ? 8.861 8.515 11.840 1.00 90.00 73 GLU A O 1
ATOM 601 N N . GLU A 1 74 ? 9.667 9.389 9.948 1.00 91.31 74 GLU A N 1
ATOM 602 C CA . GLU A 1 74 ? 9.302 10.778 10.262 1.00 91.31 74 GLU A CA 1
ATOM 603 C C . GLU A 1 74 ? 7.852 11.131 9.878 1.00 91.31 74 GLU A C 1
ATOM 605 O O . GLU A 1 74 ? 7.371 12.230 10.170 1.00 91.31 74 GLU A O 1
ATOM 610 N N . SER A 1 75 ? 7.147 10.232 9.188 1.00 92.50 75 SER A N 1
ATOM 611 C CA . SER A 1 75 ? 5.767 10.456 8.770 1.00 92.50 75 SER A CA 1
ATOM 612 C C . SER A 1 75 ? 4.783 10.214 9.912 1.00 92.50 75 SER A C 1
ATOM 614 O O . SER A 1 75 ? 4.890 9.250 10.662 1.00 92.50 75 SER A O 1
ATOM 616 N N . GLN A 1 76 ? 3.735 11.039 9.968 1.00 89.75 76 GLN A N 1
ATOM 617 C CA . GLN A 1 76 ? 2.582 10.845 10.860 1.00 89.75 76 GLN A CA 1
ATOM 618 C C . GLN A 1 76 ? 1.775 9.577 10.525 1.00 89.75 76 GLN A C 1
ATOM 620 O O . GLN A 1 76 ? 0.942 9.161 11.320 1.00 89.75 76 GLN A O 1
ATOM 625 N N . TYR A 1 77 ? 2.009 8.987 9.350 1.00 93.12 77 TYR A N 1
ATOM 626 C CA . TYR A 1 77 ? 1.321 7.796 8.853 1.00 93.12 77 TYR A CA 1
ATOM 627 C C . TYR A 1 77 ? 2.280 6.611 8.625 1.00 93.12 77 TYR A C 1
ATOM 629 O O . TYR A 1 77 ? 1.968 5.736 7.817 1.00 93.12 77 TYR A O 1
ATOM 637 N N . ASP A 1 78 ? 3.450 6.570 9.286 1.00 95.31 78 ASP A N 1
ATOM 638 C CA . ASP A 1 78 ? 4.348 5.407 9.184 1.00 95.31 78 ASP A CA 1
ATOM 639 C C . ASP A 1 78 ? 3.620 4.121 9.588 1.00 95.31 78 ASP A C 1
ATOM 641 O O . ASP A 1 78 ? 3.036 4.014 10.669 1.00 95.31 78 ASP A O 1
ATOM 645 N N . LEU A 1 79 ? 3.661 3.123 8.710 1.00 95.25 79 LEU A N 1
ATOM 646 C CA . LEU A 1 79 ? 3.010 1.853 8.960 1.00 95.25 79 LEU A CA 1
ATOM 647 C C . LEU A 1 79 ? 3.843 0.992 9.902 1.00 95.25 79 LEU A C 1
ATOM 649 O O . LEU A 1 79 ? 5.036 0.732 9.683 1.00 95.25 79 LEU A O 1
ATOM 653 N N . ASN A 1 80 ? 3.146 0.389 10.862 1.00 94.25 80 ASN A N 1
ATOM 654 C CA . ASN A 1 80 ? 3.699 -0.656 11.708 1.00 94.25 80 ASN A CA 1
ATOM 655 C C . ASN A 1 80 ? 3.867 -1.974 10.930 1.00 94.25 80 ASN A C 1
ATOM 657 O O . ASN A 1 80 ? 3.045 -2.895 10.986 1.00 94.25 80 ASN A O 1
ATOM 661 N N . VAL A 1 81 ? 4.956 -2.058 10.170 1.00 95.19 81 VAL A N 1
ATOM 662 C CA . VAL A 1 81 ? 5.315 -3.234 9.377 1.00 95.19 81 VAL A CA 1
ATOM 663 C C . VAL A 1 81 ? 6.574 -3.888 9.953 1.00 95.19 81 VAL A C 1
ATOM 665 O O . VAL A 1 81 ? 7.623 -3.243 10.028 1.00 95.19 81 VAL A O 1
ATOM 668 N N . PRO A 1 82 ? 6.533 -5.196 10.266 1.00 95.62 82 PRO A N 1
ATOM 669 C CA . PRO A 1 82 ? 7.709 -5.948 10.684 1.00 95.62 82 PRO A CA 1
ATOM 670 C C . PRO A 1 82 ? 8.872 -5.872 9.684 1.00 95.62 82 PRO A C 1
ATOM 672 O O . PRO A 1 82 ? 8.685 -6.004 8.474 1.00 95.62 82 PRO A O 1
ATOM 675 N N . ILE A 1 83 ? 10.106 -5.800 10.195 1.00 95.75 83 ILE A N 1
ATOM 676 C CA . ILE A 1 83 ? 11.344 -5.735 9.387 1.00 95.75 83 ILE A CA 1
ATOM 677 C C . ILE A 1 83 ? 11.429 -6.868 8.350 1.00 95.75 83 ILE A C 1
ATOM 679 O O . ILE A 1 83 ? 11.904 -6.657 7.235 1.00 95.75 83 ILE A O 1
ATOM 683 N N . ARG A 1 84 ? 10.941 -8.066 8.699 1.00 96.19 84 ARG A N 1
ATOM 684 C CA . ARG A 1 84 ? 10.896 -9.234 7.801 1.00 96.19 84 ARG A CA 1
ATOM 685 C C . ARG A 1 84 ? 10.070 -9.006 6.529 1.00 96.19 84 ARG A C 1
ATOM 687 O O . ARG A 1 84 ? 10.314 -9.692 5.550 1.00 96.19 84 ARG A O 1
ATOM 694 N N . LEU A 1 85 ? 9.124 -8.064 6.553 1.00 97.19 85 LEU A N 1
ATOM 695 C CA . LEU A 1 85 ? 8.338 -7.647 5.392 1.00 97.19 85 LEU A CA 1
ATOM 696 C C . LEU A 1 85 ? 8.932 -6.388 4.745 1.00 97.19 85 LEU A C 1
ATOM 698 O O . LEU A 1 85 ? 9.083 -6.367 3.528 1.00 97.19 85 LEU A O 1
ATOM 702 N N . LYS A 1 86 ? 9.352 -5.380 5.538 1.00 95.44 86 LYS A N 1
ATOM 703 C CA . LYS A 1 86 ? 9.968 -4.143 5.001 1.00 95.44 86 LYS A CA 1
ATOM 704 C C . LYS A 1 86 ? 11.219 -4.450 4.152 1.00 95.44 86 LYS A C 1
ATOM 706 O O . LYS A 1 86 ? 11.372 -3.888 3.074 1.00 95.44 86 LYS A O 1
ATOM 711 N N . LYS A 1 87 ? 12.103 -5.358 4.592 1.00 96.50 87 LYS A N 1
ATOM 712 C CA . LYS A 1 87 ? 13.354 -5.687 3.871 1.00 96.50 87 LYS A CA 1
ATOM 713 C C . LYS A 1 87 ? 13.142 -6.222 2.443 1.00 96.50 87 LYS A C 1
ATOM 715 O O . LYS A 1 87 ? 13.687 -5.610 1.526 1.00 96.50 87 LYS A O 1
ATOM 720 N N . PRO A 1 88 ? 12.407 -7.331 2.219 1.00 96.88 88 PRO A N 1
ATOM 721 C CA . PRO A 1 88 ? 12.166 -7.828 0.864 1.00 96.88 88 PRO A CA 1
ATOM 722 C C . PRO A 1 88 ? 11.351 -6.838 0.022 1.00 96.88 88 PRO A C 1
ATOM 724 O O . PRO A 1 88 ? 11.668 -6.647 -1.145 1.00 96.88 88 PRO A O 1
ATOM 727 N N . PHE A 1 89 ? 10.389 -6.130 0.621 1.00 97.50 89 PHE A N 1
ATOM 728 C CA . PHE A 1 89 ? 9.624 -5.078 -0.055 1.00 97.50 89 PHE A CA 1
ATOM 729 C C . PHE A 1 89 ? 10.524 -3.977 -0.644 1.00 97.50 89 PHE A C 1
ATOM 731 O O . PHE A 1 89 ? 10.454 -3.670 -1.833 1.00 97.50 89 PHE A O 1
ATOM 738 N N . PHE A 1 90 ? 11.431 -3.419 0.163 1.00 97.12 90 PHE A N 1
ATOM 739 C CA . PHE A 1 90 ? 12.360 -2.399 -0.322 1.00 97.12 90 PHE A CA 1
ATOM 740 C C . PHE A 1 90 ? 13.390 -2.950 -1.310 1.00 97.12 90 PHE A C 1
ATOM 742 O O . PHE A 1 90 ? 13.872 -2.197 -2.154 1.00 97.12 90 PHE A O 1
ATOM 749 N N . HIS A 1 91 ? 13.733 -4.238 -1.232 1.00 96.88 91 HIS A N 1
ATOM 750 C CA . HIS A 1 91 ? 14.599 -4.870 -2.224 1.00 96.88 91 HIS A CA 1
ATOM 751 C C . HIS A 1 91 ? 13.932 -4.913 -3.608 1.00 96.88 91 HIS A C 1
ATOM 753 O O . HIS A 1 91 ? 14.541 -4.471 -4.584 1.00 96.88 91 HIS A O 1
ATOM 759 N N . GLU A 1 92 ? 12.674 -5.356 -3.681 1.00 97.06 92 GLU A N 1
ATOM 760 C CA . GLU A 1 92 ? 11.888 -5.378 -4.924 1.00 97.06 92 GLU A CA 1
ATOM 761 C C . GLU A 1 92 ? 11.817 -3.986 -5.572 1.00 97.06 92 GLU A C 1
ATOM 763 O O . GLU A 1 92 ? 12.126 -3.815 -6.752 1.00 97.06 92 GLU A O 1
ATOM 768 N N . ILE A 1 93 ? 11.505 -2.955 -4.787 1.00 96.06 93 ILE A N 1
ATOM 769 C CA . ILE A 1 93 ? 11.329 -1.601 -5.324 1.00 96.06 93 ILE A CA 1
ATOM 770 C C . ILE A 1 93 ? 12.666 -0.947 -5.685 1.00 96.06 93 ILE A C 1
ATOM 772 O O . ILE A 1 93 ? 12.823 -0.398 -6.777 1.00 96.06 93 ILE A O 1
ATOM 776 N N . ASN A 1 94 ? 13.649 -0.977 -4.781 1.00 95.00 94 ASN A N 1
ATOM 777 C CA . ASN A 1 94 ? 14.856 -0.163 -4.941 1.00 95.00 94 ASN A CA 1
ATOM 778 C C . ASN A 1 94 ? 15.934 -0.844 -5.781 1.00 95.00 94 ASN A C 1
ATOM 780 O O . ASN A 1 94 ? 16.679 -0.137 -6.467 1.00 95.00 94 ASN A O 1
ATOM 784 N N . VAL A 1 95 ? 16.022 -2.177 -5.719 1.00 94.69 95 VAL A N 1
ATOM 785 C CA . VAL A 1 95 ? 17.065 -2.963 -6.394 1.00 94.69 95 VAL A CA 1
ATOM 786 C C . VAL A 1 95 ? 16.522 -3.601 -7.663 1.00 94.69 95 VAL A C 1
ATOM 788 O O . VAL A 1 95 ? 17.080 -3.372 -8.732 1.00 94.69 95 VAL A O 1
ATOM 791 N N . VAL A 1 96 ? 15.424 -4.356 -7.563 1.00 95.00 96 VAL A N 1
ATOM 792 C CA . VAL A 1 96 ? 14.826 -5.046 -8.723 1.00 95.00 96 VAL A CA 1
ATOM 793 C C . VAL A 1 96 ? 14.097 -4.060 -9.645 1.00 95.00 96 VAL A C 1
ATOM 795 O O . VAL A 1 96 ? 13.930 -4.334 -10.831 1.00 95.00 96 VAL A O 1
ATOM 798 N N . LYS A 1 97 ? 13.718 -2.883 -9.125 1.00 94.88 97 LYS A N 1
ATOM 799 C CA . LYS A 1 97 ? 12.908 -1.872 -9.830 1.00 94.88 97 LYS A CA 1
ATOM 800 C C . LYS A 1 97 ? 11.541 -2.416 -10.242 1.00 94.88 97 LYS A C 1
ATOM 802 O O . LYS A 1 97 ? 10.974 -2.014 -11.263 1.00 94.88 97 LYS A O 1
ATOM 807 N N . ASN A 1 98 ? 11.018 -3.310 -9.410 1.00 96.56 98 ASN A N 1
ATOM 808 C CA . ASN A 1 98 ? 9.688 -3.867 -9.520 1.00 96.56 98 ASN A CA 1
ATOM 809 C C . ASN A 1 98 ? 8.690 -2.905 -8.868 1.00 96.56 98 ASN A C 1
ATOM 811 O O . ASN A 1 98 ? 8.680 -2.723 -7.650 1.00 96.56 98 ASN A O 1
ATOM 815 N N . ILE A 1 99 ? 7.859 -2.280 -9.697 1.00 96.69 99 ILE A N 1
ATOM 816 C CA . ILE A 1 99 ? 6.779 -1.385 -9.264 1.00 96.69 99 ILE A CA 1
ATOM 817 C C . ILE A 1 99 ? 5.407 -2.053 -9.428 1.00 96.69 99 ILE A C 1
ATOM 819 O O . ILE A 1 99 ? 4.373 -1.394 -9.344 1.00 96.69 99 ILE A O 1
ATOM 823 N N . HIS A 1 100 ? 5.360 -3.360 -9.686 1.00 97.62 100 HIS A N 1
ATOM 824 C CA . HIS A 1 100 ? 4.099 -4.085 -9.786 1.00 97.62 100 HIS A CA 1
ATOM 825 C C . HIS A 1 100 ? 3.343 -4.027 -8.447 1.00 97.62 100 HIS A C 1
ATOM 827 O O . HIS A 1 100 ? 3.965 -4.193 -7.401 1.00 97.62 100 HIS A O 1
ATOM 833 N N . PRO A 1 101 ? 2.014 -3.826 -8.429 1.00 97.56 101 PRO A N 1
ATOM 834 C CA . PRO A 1 101 ? 1.257 -3.687 -7.183 1.00 97.56 101 PRO A CA 1
ATOM 835 C C . PRO A 1 101 ? 1.359 -4.881 -6.222 1.00 97.56 101 PRO A C 1
ATOM 837 O O . PRO A 1 101 ? 1.216 -4.694 -5.017 1.00 97.56 101 PRO A O 1
ATOM 840 N N . ASP A 1 102 ? 1.629 -6.082 -6.730 1.00 96.94 102 ASP A N 1
ATOM 841 C CA . ASP A 1 102 ? 1.756 -7.308 -5.923 1.00 96.94 102 ASP A CA 1
ATOM 842 C C . ASP A 1 102 ? 2.934 -7.263 -4.935 1.00 96.94 102 ASP A C 1
ATOM 844 O O . ASP A 1 102 ? 2.928 -7.977 -3.934 1.00 96.94 102 ASP A O 1
ATOM 848 N N . VAL A 1 103 ? 3.924 -6.378 -5.136 1.00 97.38 103 VAL A N 1
ATOM 849 C CA . VAL A 1 103 ? 5.006 -6.177 -4.148 1.00 97.38 103 VAL A CA 1
ATOM 850 C C . VAL A 1 103 ? 4.467 -5.743 -2.779 1.00 97.38 103 VAL A C 1
ATOM 852 O O . VAL A 1 103 ? 5.127 -5.941 -1.760 1.00 97.38 103 VAL A O 1
ATOM 855 N N . PHE A 1 104 ? 3.254 -5.183 -2.736 1.00 98.19 104 PHE A N 1
ATOM 856 C CA . PHE A 1 104 ? 2.586 -4.763 -1.509 1.00 98.19 104 PHE A CA 1
ATOM 857 C C . PHE A 1 104 ? 1.779 -5.869 -0.825 1.00 98.19 104 PHE A C 1
ATOM 859 O O . PHE A 1 104 ? 1.284 -5.622 0.272 1.00 98.19 104 PHE A O 1
ATOM 866 N N . ASP A 1 105 ? 1.621 -7.063 -1.400 1.00 97.00 105 ASP A N 1
ATOM 867 C CA . ASP A 1 105 ? 0.660 -8.051 -0.887 1.00 97.00 105 ASP A CA 1
ATOM 868 C C . ASP A 1 105 ? 0.963 -8.484 0.555 1.00 97.00 105 ASP A C 1
ATOM 870 O O . ASP A 1 105 ? 0.066 -8.488 1.400 1.00 97.00 105 ASP A O 1
ATOM 874 N N . GLY A 1 106 ? 2.235 -8.729 0.886 1.00 97.00 106 GLY A N 1
ATOM 875 C CA . GLY A 1 106 ? 2.632 -9.050 2.263 1.00 97.00 106 GLY A CA 1
ATOM 876 C C . GLY A 1 106 ? 2.413 -7.889 3.243 1.00 97.00 106 GLY A C 1
ATOM 877 O O . GLY A 1 106 ? 2.079 -8.102 4.409 1.00 97.00 106 GLY A O 1
ATOM 878 N N . ILE A 1 107 ? 2.562 -6.646 2.776 1.00 97.88 107 ILE A N 1
ATOM 879 C CA . ILE A 1 107 ? 2.292 -5.449 3.585 1.00 97.88 107 ILE A CA 1
ATOM 880 C C . ILE A 1 107 ? 0.790 -5.294 3.817 1.00 97.88 107 ILE A C 1
ATOM 882 O O . ILE A 1 107 ? 0.353 -5.061 4.944 1.00 97.88 107 ILE A O 1
ATOM 886 N N . LEU A 1 108 ? -0.000 -5.456 2.758 1.00 97.62 108 LEU A N 1
ATOM 887 C CA . LEU A 1 108 ? -1.451 -5.379 2.797 1.00 97.62 108 LEU A CA 1
ATOM 888 C C . LEU A 1 108 ? -2.031 -6.439 3.738 1.00 97.62 108 LEU A C 1
ATOM 890 O O . LEU A 1 108 ? -2.896 -6.119 4.549 1.00 97.62 108 LEU A O 1
ATOM 894 N N . GLU A 1 109 ? -1.533 -7.674 3.687 1.00 97.06 109 GLU A N 1
ATOM 895 C CA . GLU A 1 109 ? -1.955 -8.736 4.604 1.00 97.06 109 GLU A CA 1
ATOM 896 C C . GLU A 1 109 ? -1.685 -8.368 6.072 1.00 97.06 109 GLU A C 1
ATOM 898 O O . GLU A 1 109 ? -2.555 -8.550 6.931 1.00 97.06 109 GLU A O 1
ATOM 903 N N . ASN A 1 110 ? -0.518 -7.784 6.366 1.00 96.19 110 ASN A N 1
ATOM 904 C CA . ASN A 1 110 ? -0.187 -7.293 7.705 1.00 96.19 110 ASN A CA 1
ATOM 905 C C . ASN A 1 110 ? -1.155 -6.187 8.161 1.00 96.19 110 ASN A C 1
ATOM 907 O O . ASN A 1 110 ? -1.711 -6.269 9.256 1.00 96.19 110 ASN A O 1
ATOM 911 N N . VAL A 1 111 ? -1.414 -5.194 7.306 1.00 95.81 111 VAL A N 1
ATOM 912 C CA . VAL A 1 111 ? -2.346 -4.088 7.590 1.00 95.81 111 VAL A CA 1
ATOM 913 C C . VAL A 1 111 ? -3.769 -4.598 7.841 1.00 95.81 111 VAL A C 1
ATOM 915 O O . VAL A 1 111 ? -4.397 -4.245 8.841 1.00 95.81 111 VAL A O 1
ATOM 918 N N . LEU A 1 112 ? -4.273 -5.488 6.983 1.00 94.12 112 LEU A N 1
ATOM 919 C CA . LEU A 1 112 ? -5.599 -6.087 7.154 1.00 94.12 112 LEU A CA 1
ATOM 920 C C . LEU A 1 112 ? -5.684 -6.929 8.430 1.00 94.12 112 LEU A C 1
ATOM 922 O O . LEU A 1 112 ? -6.717 -6.928 9.100 1.00 94.12 112 LEU A O 1
ATOM 926 N N . THR A 1 113 ? -4.602 -7.616 8.796 1.00 94.19 113 THR A N 1
ATOM 927 C CA . THR A 1 113 ? -4.518 -8.365 10.054 1.00 94.19 113 THR A CA 1
ATOM 928 C C . THR A 1 113 ? -4.615 -7.433 11.260 1.00 94.19 113 THR A C 1
ATOM 930 O O . THR A 1 113 ? -5.384 -7.722 12.179 1.00 94.19 113 THR A O 1
ATOM 933 N N . MET A 1 114 ? -3.916 -6.293 11.252 1.00 91.50 114 MET A N 1
ATOM 934 C CA . MET A 1 114 ? -4.002 -5.302 12.332 1.00 91.50 114 MET A CA 1
ATOM 935 C C . MET A 1 114 ? -5.416 -4.730 12.466 1.00 91.50 114 MET A C 1
ATOM 937 O O . MET A 1 114 ? -5.977 -4.740 13.564 1.00 91.50 114 MET A O 1
ATOM 941 N N . LEU A 1 115 ? -6.044 -4.339 11.353 1.00 91.25 115 LEU A N 1
ATOM 942 C CA . LEU A 1 115 ? -7.432 -3.865 11.358 1.00 91.25 115 LEU A CA 1
ATOM 943 C C . LEU A 1 115 ? -8.399 -4.933 11.884 1.00 91.25 115 LEU A C 1
ATOM 945 O O . LEU A 1 115 ? -9.263 -4.636 12.707 1.00 91.25 115 LEU A O 1
ATOM 949 N N . LYS A 1 116 ? -8.250 -6.186 11.438 1.00 91.88 116 LYS A N 1
ATOM 950 C CA . LYS A 1 116 ? -9.146 -7.294 11.795 1.00 91.88 116 LYS A CA 1
ATOM 951 C C . LYS A 1 116 ? -9.009 -7.737 13.251 1.00 91.88 116 LYS A C 1
ATOM 953 O O . LYS A 1 116 ? -10.011 -8.124 13.848 1.00 91.88 116 LYS A O 1
ATOM 958 N N . LEU A 1 117 ? -7.794 -7.747 13.797 1.00 90.81 117 LEU A N 1
ATOM 959 C CA . LEU A 1 117 ? -7.526 -8.280 15.137 1.00 90.81 117 LEU A CA 1
ATOM 960 C C . LEU A 1 117 ? -7.540 -7.208 16.231 1.00 90.81 117 LEU A C 1
ATOM 962 O O . LEU A 1 117 ? -7.857 -7.539 17.371 1.00 90.81 117 LEU A O 1
ATOM 966 N N . SER A 1 118 ? -7.215 -5.956 15.899 1.00 88.69 118 SER A N 1
ATOM 967 C CA . SER A 1 118 ? -7.135 -4.857 16.866 1.00 88.69 118 SER A CA 1
ATOM 968 C C . SER A 1 118 ? -8.331 -3.911 16.739 1.00 88.69 118 SER A C 1
ATOM 970 O O . SER A 1 118 ? -9.244 -3.933 17.568 1.00 88.69 118 SER A O 1
ATOM 972 N N . SER A 1 119 ? -8.377 -3.127 15.660 1.00 88.00 119 SER A N 1
ATOM 973 C CA . SER A 1 119 ? -9.295 -1.991 15.559 1.00 88.00 119 SER A CA 1
ATOM 974 C C . SER A 1 119 ? -10.754 -2.407 15.374 1.00 88.00 119 SER A C 1
ATOM 976 O O . SER A 1 119 ? -11.652 -1.822 15.975 1.00 88.00 119 SER A O 1
ATOM 978 N N . PHE A 1 120 ? -11.026 -3.437 14.570 1.00 88.81 120 PHE A N 1
ATOM 979 C CA . PHE A 1 120 ? -12.396 -3.859 14.277 1.00 88.81 120 PHE A CA 1
ATOM 980 C C . PHE A 1 120 ? -13.124 -4.447 15.503 1.00 88.81 120 PHE A C 1
ATOM 982 O O . PHE A 1 120 ? -14.249 -4.025 15.779 1.00 88.81 120 PHE A O 1
ATOM 989 N N . PRO A 1 121 ? -12.527 -5.351 16.308 1.00 90.06 121 PRO A N 1
ATOM 990 C CA . PRO A 1 121 ? -13.147 -5.800 17.553 1.00 90.06 121 PRO A CA 1
ATO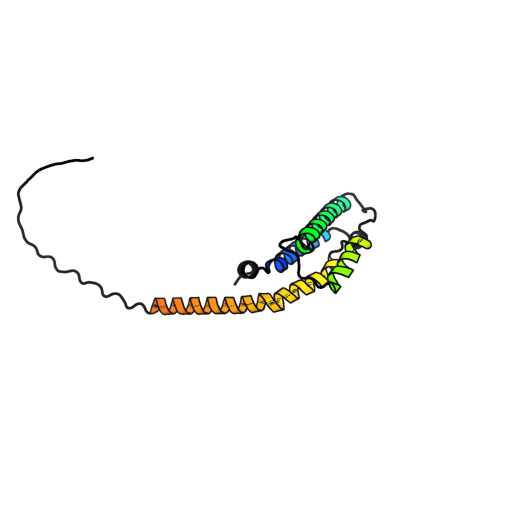M 991 C C . PRO A 1 121 ? -13.421 -4.660 18.541 1.00 90.06 121 PRO A C 1
ATOM 993 O O . PRO A 1 121 ? -14.466 -4.664 19.198 1.00 90.06 121 PRO A O 1
ATOM 996 N N . ASN A 1 122 ? -12.521 -3.678 18.645 1.00 88.44 122 ASN A N 1
ATOM 997 C CA . ASN A 1 122 ? -12.711 -2.526 19.530 1.00 88.44 122 ASN A CA 1
ATOM 998 C C . ASN A 1 122 ? -13.832 -1.611 19.032 1.00 88.44 122 ASN A C 1
ATOM 1000 O O . ASN A 1 122 ? -14.703 -1.233 19.819 1.00 88.44 122 ASN A O 1
ATOM 1004 N N . PHE A 1 123 ? -13.893 -1.366 17.723 1.00 89.19 123 PHE A N 1
ATOM 1005 C CA . PHE A 1 123 ? -14.994 -0.646 17.095 1.00 89.19 123 PHE A CA 1
ATOM 1006 C C . PHE A 1 123 ? -16.345 -1.306 17.383 1.00 89.19 123 PHE A C 1
ATOM 1008 O O . PHE A 1 123 ? -17.290 -0.629 17.784 1.00 89.19 123 PHE A O 1
ATOM 1015 N N . MET A 1 124 ? -16.435 -2.634 17.256 1.00 88.25 124 MET A N 1
ATOM 1016 C CA . MET A 1 124 ? -17.671 -3.375 17.533 1.00 88.25 124 MET A CA 1
ATOM 1017 C C . MET A 1 124 ? -18.094 -3.294 19.005 1.00 88.25 124 MET A C 1
ATOM 1019 O O . MET A 1 124 ? -19.287 -3.194 19.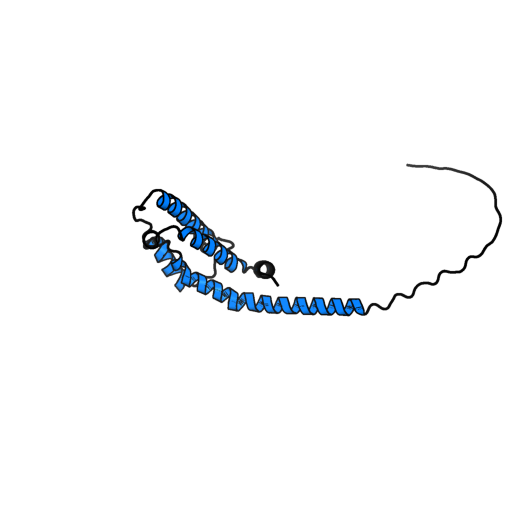293 1.00 88.25 124 MET A O 1
ATOM 1023 N N . LYS A 1 125 ? -17.145 -3.299 19.948 1.00 87.81 125 LYS A N 1
ATOM 1024 C CA . LYS A 1 125 ? -17.452 -3.085 21.373 1.00 87.81 125 LYS A CA 1
ATOM 1025 C C . LYS A 1 125 ? -17.974 -1.673 21.622 1.00 87.81 125 LYS A C 1
ATOM 1027 O O . LYS A 1 125 ? -18.948 -1.501 22.349 1.00 87.81 125 LYS A O 1
ATOM 1032 N N . GLU A 1 126 ? -17.344 -0.668 21.025 1.00 84.88 126 GLU A N 1
ATOM 1033 C CA . GLU A 1 126 ? -17.737 0.731 21.206 1.00 84.88 126 GLU A CA 1
ATOM 1034 C C . GLU A 1 126 ? -19.114 1.013 20.593 1.00 84.88 126 GLU A C 1
ATOM 1036 O O . GLU A 1 126 ? -19.980 1.618 21.224 1.00 84.88 126 GLU A O 1
ATOM 1041 N N . ALA A 1 127 ? -19.365 0.457 19.412 1.00 84.56 127 ALA A N 1
ATOM 1042 C CA . ALA A 1 127 ? -20.664 0.460 18.758 1.00 84.56 127 ALA A CA 1
ATOM 1043 C C . ALA A 1 127 ? -21.790 -0.082 19.644 1.00 84.56 127 ALA A C 1
ATOM 1045 O O . ALA A 1 127 ? -22.865 0.514 19.735 1.00 84.56 127 ALA A O 1
ATOM 1046 N N . GLN A 1 128 ? -21.541 -1.215 20.307 1.00 83.62 128 GLN A N 1
ATOM 1047 C CA . GLN A 1 128 ? -22.514 -1.842 21.198 1.00 83.62 128 GLN A CA 1
ATOM 1048 C C . GLN A 1 128 ? -22.828 -0.951 22.403 1.00 83.62 128 GLN A C 1
ATOM 1050 O O . GLN A 1 128 ? -24.000 -0.799 22.745 1.00 83.62 128 GLN A O 1
ATOM 1055 N N . LYS A 1 129 ? -21.820 -0.306 23.006 1.00 82.44 129 LYS A N 1
ATOM 1056 C CA . LYS A 1 129 ? -22.041 0.639 24.115 1.00 82.44 129 LYS A CA 1
ATOM 1057 C C . LYS A 1 129 ? -22.910 1.818 23.689 1.00 82.44 129 LYS A C 1
ATOM 1059 O O . LYS A 1 129 ? -23.839 2.179 24.406 1.00 82.44 129 LYS A O 1
ATOM 1064 N N . VAL A 1 130 ? -22.639 2.390 22.514 1.00 76.31 130 VAL A N 1
ATOM 1065 C CA . VAL A 1 130 ? -23.429 3.504 21.971 1.00 76.31 130 VAL A CA 1
ATOM 1066 C C . VAL A 1 130 ? -24.882 3.080 21.749 1.00 76.31 130 VAL A C 1
ATOM 1068 O O . VAL A 1 130 ? -25.794 3.819 22.114 1.00 76.31 130 VAL A O 1
ATOM 1071 N N . GLN A 1 131 ? -25.121 1.873 21.228 1.00 73.25 131 GLN A N 1
ATOM 1072 C CA . GLN A 1 131 ? -26.481 1.364 21.035 1.00 73.25 131 GLN A CA 1
ATOM 1073 C C . GLN A 1 131 ? -27.232 1.169 22.361 1.00 73.25 131 GLN A C 1
ATOM 1075 O O . GLN A 1 131 ? -28.416 1.496 22.447 1.00 73.25 131 GLN A O 1
ATOM 1080 N N . VAL A 1 132 ? -26.557 0.663 23.397 1.00 71.56 132 VAL A N 1
ATOM 1081 C CA . VAL A 1 132 ? -27.146 0.511 24.737 1.00 71.56 132 VAL A CA 1
ATOM 1082 C C . VAL A 1 132 ? -27.478 1.876 25.339 1.00 71.56 132 VAL A C 1
ATOM 1084 O O . VAL A 1 132 ? -28.603 2.074 25.787 1.00 71.56 132 VAL A O 1
ATOM 1087 N N . ALA A 1 133 ? -26.566 2.847 25.255 1.00 67.94 133 ALA A N 1
ATOM 1088 C CA . ALA A 1 133 ? -26.800 4.202 25.754 1.00 67.94 133 ALA A CA 1
ATOM 1089 C C . ALA A 1 133 ? -27.972 4.901 25.037 1.00 67.94 133 ALA A C 1
ATOM 1091 O O . ALA A 1 133 ? -28.789 5.559 25.679 1.00 67.94 133 ALA A O 1
ATOM 1092 N N . ILE A 1 134 ? -28.109 4.725 23.716 1.00 71.56 134 ILE A N 1
ATOM 1093 C CA . ILE A 1 134 ? -29.260 5.243 22.956 1.00 71.56 134 ILE A CA 1
ATOM 1094 C C . ILE A 1 134 ? -30.565 4.608 23.450 1.00 71.56 134 ILE A C 1
ATOM 1096 O O . ILE A 1 134 ? -31.554 5.314 23.658 1.00 71.56 134 ILE A O 1
ATOM 1100 N N . ASN A 1 135 ? -30.569 3.293 23.673 1.00 68.62 135 ASN A N 1
ATOM 1101 C CA . ASN A 1 135 ? -31.748 2.588 24.169 1.00 68.62 135 ASN A CA 1
ATOM 1102 C C . ASN A 1 135 ? -32.123 3.046 25.593 1.00 68.62 135 ASN A C 1
ATOM 1104 O O . ASN A 1 135 ? -33.302 3.261 25.870 1.00 68.62 135 ASN A O 1
ATOM 1108 N N . GLU A 1 136 ? -31.145 3.263 26.475 1.00 66.62 136 GLU A N 1
ATOM 1109 C CA . GLU A 1 136 ? -31.370 3.760 27.840 1.00 66.62 136 GLU A CA 1
ATOM 1110 C C . GLU A 1 136 ? -31.915 5.197 27.863 1.00 66.62 136 GLU A C 1
ATOM 1112 O O . GLU A 1 136 ? -32.882 5.477 28.572 1.00 66.62 136 GLU A O 1
ATOM 1117 N N . VAL A 1 137 ? -31.369 6.102 27.042 1.00 69.06 137 VAL A N 1
ATOM 1118 C CA . VAL A 1 137 ? -31.858 7.491 26.925 1.00 69.06 137 VAL A CA 1
ATOM 1119 C C . VAL A 1 137 ? -33.268 7.547 26.321 1.00 69.06 137 VAL A C 1
ATOM 1121 O O . VAL A 1 137 ? -34.090 8.379 26.725 1.00 69.06 137 VAL A O 1
ATOM 1124 N N . SER A 1 138 ? -33.578 6.641 25.389 1.00 69.19 138 SER A N 1
ATOM 1125 C CA . SER A 1 138 ? -34.919 6.509 24.809 1.00 69.19 138 SER A CA 1
ATOM 1126 C C . SER A 1 138 ? -35.935 6.013 25.848 1.00 69.19 138 SER A C 1
ATOM 1128 O O . SER A 1 138 ? -37.003 6.606 26.001 1.00 69.19 138 SER A O 1
ATOM 1130 N N . MET A 1 139 ? -35.565 5.011 26.654 1.00 61.66 139 MET A N 1
ATOM 1131 C CA . MET A 1 139 ? -36.393 4.507 27.760 1.00 61.66 139 MET A CA 1
ATOM 1132 C C . MET A 1 139 ? -36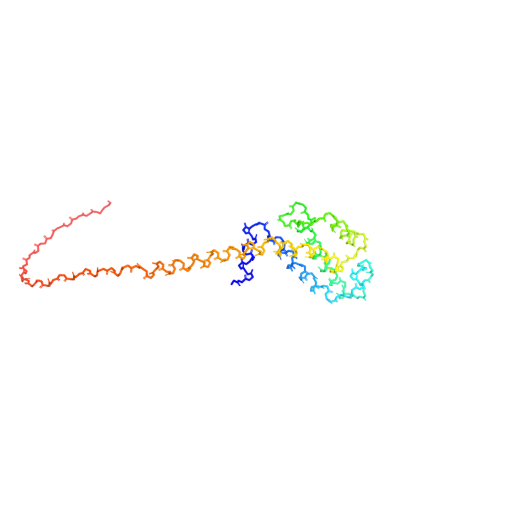.580 5.546 28.879 1.00 61.66 139 MET A C 1
ATOM 1134 O O . MET A 1 139 ? -37.678 5.676 29.421 1.00 61.66 139 MET A O 1
ATOM 1138 N N . ALA A 1 140 ? -35.552 6.337 29.200 1.00 60.66 140 ALA A N 1
ATOM 1139 C CA . ALA A 1 140 ? -35.643 7.408 30.194 1.00 60.66 140 ALA A CA 1
ATOM 1140 C C . ALA A 1 140 ? -36.556 8.566 29.745 1.00 60.66 140 ALA A C 1
ATOM 1142 O O . ALA A 1 140 ? -37.268 9.146 30.567 1.00 60.66 140 ALA A O 1
ATOM 1143 N N . SER A 1 141 ? -36.592 8.878 28.445 1.00 59.00 141 SER A N 1
ATOM 1144 C CA . SER A 1 141 ? -37.487 9.907 27.885 1.00 59.00 141 SER A CA 1
ATOM 1145 C C . SER A 1 141 ? -38.972 9.523 27.935 1.00 59.00 141 SER A C 1
ATOM 1147 O O . SER A 1 141 ? -39.823 10.409 28.012 1.00 59.00 141 SER A O 1
ATOM 1149 N N . LEU A 1 142 ? -39.293 8.224 27.952 1.00 55.50 142 LEU A N 1
ATOM 1150 C CA . LEU A 1 142 ? -40.664 7.712 28.085 1.00 55.50 142 LEU A CA 1
ATOM 1151 C C . LEU A 1 142 ? -41.203 7.746 29.522 1.00 55.50 142 LEU A C 1
ATOM 1153 O O . LEU A 1 142 ? -42.410 7.636 29.715 1.00 55.50 142 LEU A O 1
ATOM 1157 N N . ASN A 1 143 ? -40.336 7.932 30.521 1.00 53.06 143 ASN A N 1
ATOM 1158 C CA . ASN A 1 143 ? -40.710 7.895 31.936 1.00 53.06 143 ASN A CA 1
ATOM 1159 C C . ASN A 1 143 ? -40.814 9.287 32.582 1.00 53.06 143 ASN A C 1
ATOM 1161 O O . ASN A 1 143 ? -40.791 9.416 33.808 1.00 53.06 143 ASN A O 1
ATOM 1165 N N . ARG A 1 144 ? -40.935 10.352 31.776 1.00 49.06 144 ARG A N 1
ATOM 1166 C CA . ARG A 1 144 ? -41.219 11.696 32.297 1.00 49.06 144 ARG A CA 1
ATOM 1167 C C . ARG A 1 144 ? -42.668 11.722 32.808 1.00 49.06 144 ARG A C 1
ATOM 1169 O O . ARG A 1 144 ? -43.575 11.553 31.992 1.00 49.06 144 ARG A O 1
ATOM 1176 N N . PRO A 1 145 ? -42.929 11.944 34.112 1.00 47.75 145 PRO A N 1
ATOM 1177 C CA . PRO A 1 145 ? -44.296 12.101 34.586 1.00 47.75 145 PRO A CA 1
ATOM 1178 C C . PRO A 1 145 ? -44.911 13.306 33.874 1.00 47.75 145 PRO A C 1
ATOM 1180 O O . PRO A 1 145 ? -44.292 14.372 33.801 1.00 47.75 145 PRO A O 1
ATOM 1183 N N . ALA A 1 146 ? -46.108 13.117 33.316 1.00 49.97 146 ALA A N 1
ATOM 1184 C CA . ALA A 1 146 ? -46.892 14.193 32.736 1.00 49.97 146 ALA A CA 1
ATOM 1185 C C . ALA A 1 146 ? -46.981 15.328 33.764 1.00 49.97 146 ALA A C 1
ATOM 1187 O O . ALA A 1 146 ? -47.551 15.167 34.842 1.00 49.97 146 ALA A O 1
ATOM 1188 N N . SER A 1 147 ? -46.337 16.451 33.445 1.00 48.47 147 SER A N 1
ATOM 1189 C CA . SER A 1 147 ? -46.402 17.673 34.233 1.00 48.47 147 SER A CA 1
ATOM 1190 C C . SER A 1 147 ? -47.875 18.024 34.423 1.00 48.47 147 SER A C 1
ATOM 1192 O O . SER A 1 147 ? -48.609 18.203 33.450 1.00 48.47 147 SER A O 1
ATOM 1194 N N . ALA A 1 148 ? -48.314 18.040 35.680 1.00 48.91 148 ALA A N 1
ATOM 1195 C CA . ALA A 1 148 ? -49.642 18.476 36.058 1.00 48.91 148 ALA A CA 1
ATOM 1196 C C . ALA A 1 148 ? -49.867 19.893 35.513 1.00 48.91 148 ALA A C 1
ATOM 1198 O O . ALA A 1 148 ? -49.165 20.830 35.891 1.00 48.91 148 ALA A O 1
ATOM 1199 N N . ASN A 1 149 ? -50.844 20.023 34.614 1.00 50.47 149 ASN A N 1
ATOM 1200 C CA . ASN A 1 149 ? -51.396 21.302 34.182 1.00 50.47 149 ASN A CA 1
ATOM 1201 C C . ASN A 1 149 ? -51.701 22.163 35.421 1.00 50.47 149 ASN A C 1
ATOM 1203 O O . ASN A 1 149 ? -52.509 21.732 36.251 1.00 50.47 149 ASN A O 1
ATOM 1207 N N . PRO A 1 150 ? -51.144 23.379 35.560 1.00 45.09 150 PRO A N 1
ATOM 1208 C CA . PRO A 1 150 ? -51.684 24.325 36.514 1.00 45.09 150 PRO A CA 1
ATOM 1209 C C . PRO A 1 150 ? -53.041 24.788 35.980 1.00 45.09 150 PRO A C 1
ATOM 1211 O O . PRO A 1 150 ? -53.141 25.374 34.902 1.00 45.09 150 PRO A O 1
ATOM 1214 N N . ALA A 1 151 ? -54.094 24.470 36.727 1.00 42.94 151 ALA A N 1
ATOM 1215 C CA . ALA A 1 151 ? -55.444 24.936 36.470 1.00 42.94 151 ALA A CA 1
ATOM 1216 C C . ALA A 1 151 ? -55.474 26.472 36.370 1.00 42.94 151 ALA A C 1
ATOM 1218 O O . ALA A 1 151 ? -54.970 27.177 37.244 1.00 42.94 151 ALA A O 1
ATOM 1219 N N . LEU A 1 152 ? -56.089 26.980 35.301 1.00 52.22 152 LEU A N 1
ATOM 1220 C CA . LEU A 1 152 ? -56.459 28.387 35.166 1.00 52.22 152 LEU A CA 1
ATOM 1221 C C . LEU A 1 152 ? -57.424 28.787 36.299 1.00 52.22 152 LEU A C 1
ATOM 1223 O O . LEU A 1 152 ? -58.435 28.103 36.484 1.00 52.22 152 LEU A O 1
ATOM 1227 N N . PRO A 1 153 ? -57.185 29.895 37.022 1.00 48.28 153 PRO A N 1
ATOM 1228 C CA . PRO A 1 153 ? -58.171 30.435 37.949 1.00 48.28 153 PRO A CA 1
ATOM 1229 C C . PRO A 1 153 ? -59.307 31.176 37.209 1.00 48.28 153 PRO A C 1
ATOM 1231 O O . PRO A 1 153 ? -59.109 31.686 36.101 1.00 48.28 153 PRO A O 1
ATOM 1234 N N . PRO A 1 154 ? -60.514 31.237 37.805 1.00 42.44 154 PRO A N 1
ATOM 1235 C CA . PRO A 1 154 ? -61.713 31.756 37.156 1.00 42.44 154 PRO A CA 1
ATOM 1236 C C . PRO A 1 154 ? -61.704 33.286 37.021 1.00 42.44 154 PRO A C 1
ATOM 1238 O O . PRO A 1 154 ? -61.213 34.011 37.885 1.00 42.44 154 PRO A O 1
ATOM 1241 N N . LYS A 1 155 ? -62.311 33.769 35.928 1.00 44.62 155 LYS A N 1
ATOM 1242 C CA . LYS A 1 155 ? -62.585 35.187 35.658 1.00 44.62 155 LYS A CA 1
ATOM 1243 C C . LYS A 1 155 ? -63.480 35.778 36.753 1.00 44.62 155 LYS A C 1
ATOM 1245 O O . LYS A 1 155 ? -64.635 35.378 36.875 1.00 44.62 155 LYS A O 1
ATOM 1250 N N . VAL A 1 156 ? -62.976 36.781 37.469 1.00 44.69 156 VAL A N 1
ATOM 1251 C CA . VAL A 1 156 ? -63.798 37.707 38.257 1.00 44.69 156 VAL A CA 1
ATOM 1252 C C . VAL A 1 156 ? -64.050 38.947 37.406 1.00 44.69 156 VAL A C 1
ATOM 1254 O O . VAL A 1 156 ? -63.120 39.610 36.953 1.00 44.69 156 VAL A O 1
ATOM 1257 N N . VAL A 1 157 ? -65.329 39.207 37.153 1.00 47.78 157 VAL A N 1
ATOM 1258 C CA . VAL A 1 157 ? -65.845 40.443 36.568 1.00 47.78 157 VAL A CA 1
ATOM 1259 C C . VAL A 1 157 ? -66.008 41.446 37.703 1.00 47.78 157 VAL A C 1
ATOM 1261 O O . VAL A 1 157 ? -66.802 41.196 38.606 1.00 47.78 157 VAL A O 1
ATOM 1264 N N . THR A 1 158 ? -65.332 42.589 37.629 1.00 46.59 158 THR A N 1
ATOM 1265 C CA . THR A 1 158 ? -65.748 43.796 38.353 1.00 46.59 158 THR A CA 1
ATOM 1266 C C . THR A 1 158 ? -65.389 45.051 37.565 1.00 46.59 158 THR A C 1
ATOM 1268 O O . THR A 1 158 ? -64.424 45.095 36.809 1.00 46.59 158 THR A O 1
ATOM 1271 N N . VAL A 1 159 ? -66.279 46.025 37.698 1.00 45.88 159 VAL A N 1
ATOM 1272 C CA . VAL A 1 159 ? -66.548 47.166 36.822 1.00 45.88 159 VAL A CA 1
ATOM 1273 C C . VAL A 1 159 ? -65.885 48.434 37.384 1.00 45.88 159 VAL A C 1
ATOM 1275 O O . VAL A 1 159 ? -65.739 48.536 38.598 1.00 45.88 159 VAL A O 1
ATOM 1278 N N . ALA A 1 160 ? -65.632 49.402 36.491 1.00 40.38 160 ALA A N 1
ATOM 1279 C CA . ALA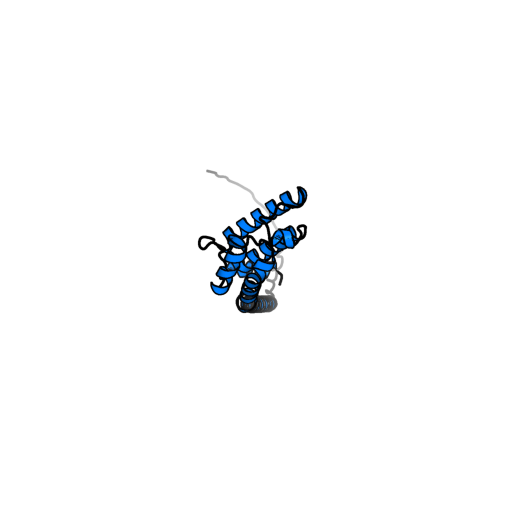 A 1 160 ? -65.500 50.857 36.700 1.00 40.38 160 ALA A CA 1
ATOM 1280 C C . ALA A 1 160 ? -64.084 51.496 36.702 1.00 40.38 160 ALA A C 1
ATOM 1282 O O . ALA A 1 160 ? -63.301 51.363 37.636 1.00 40.38 160 ALA A O 1
ATOM 1283 N N . ASP A 1 161 ? -63.859 52.250 35.617 1.00 42.84 161 ASP A N 1
ATOM 1284 C CA . ASP A 1 161 ? -63.054 53.472 35.383 1.00 42.84 161 ASP A CA 1
ATOM 1285 C C . ASP A 1 161 ? -63.187 54.586 36.462 1.00 42.84 161 ASP A C 1
ATOM 1287 O O . ASP A 1 161 ? -64.038 54.450 37.344 1.00 42.84 161 ASP A O 1
ATOM 1291 N N . PRO A 1 162 ? -62.579 55.798 36.324 1.00 59.25 162 PRO A N 1
ATOM 1292 C CA . PRO A 1 162 ? -61.336 56.249 35.650 1.00 59.25 162 PRO A CA 1
ATOM 1293 C C . PRO A 1 162 ? -60.479 57.200 36.545 1.00 59.25 162 PRO A C 1
ATOM 1295 O O . PRO A 1 162 ? -60.967 57.708 37.546 1.00 59.25 162 PRO A O 1
ATOM 1298 N N . MET A 1 163 ? -59.233 57.531 36.154 1.00 43.88 163 MET A N 1
ATOM 1299 C CA . MET A 1 163 ? -58.650 58.905 36.141 1.00 43.88 163 MET A CA 1
ATOM 1300 C C . MET A 1 163 ? -57.114 58.907 35.940 1.00 43.88 163 MET A C 1
ATOM 1302 O O . MET A 1 163 ? -56.356 58.197 36.587 1.00 43.88 163 MET A O 1
ATOM 1306 N N . THR A 1 164 ? -56.718 59.764 35.000 1.00 54.12 164 THR A N 1
ATOM 1307 C CA . THR A 1 164 ? -55.421 60.302 34.516 1.00 54.12 164 THR A CA 1
ATOM 1308 C C . THR A 1 164 ? -54.478 60.926 35.582 1.00 54.12 164 THR A C 1
ATOM 1310 O O . THR A 1 164 ? -54.942 61.118 36.701 1.00 54.12 164 THR A O 1
ATOM 1313 N N . PRO A 1 165 ? -53.324 61.566 35.235 1.00 52.78 165 PRO A N 1
ATOM 1314 C CA . PRO A 1 165 ? -52.173 61.208 34.371 1.00 52.78 165 PRO A CA 1
ATOM 1315 C C . PRO A 1 165 ? -50.790 61.552 35.031 1.00 52.78 165 PRO A C 1
ATOM 1317 O O . PRO A 1 165 ? -50.739 61.985 36.178 1.00 52.78 165 PRO A O 1
ATOM 1320 N N . SER A 1 166 ? -49.700 61.513 34.231 1.00 47.22 166 SER A N 1
ATOM 1321 C CA . SER A 1 166 ? -48.382 62.189 34.420 1.00 47.22 166 SER A CA 1
ATOM 1322 C C . SER A 1 166 ? -47.345 61.490 35.329 1.00 47.22 166 SER A C 1
ATOM 1324 O O . SER A 1 166 ? -47.725 60.809 36.266 1.00 47.22 166 SER A O 1
ATOM 1326 N N . LEU A 1 167 ? -46.014 61.579 35.165 1.00 46.25 167 LEU A N 1
ATOM 1327 C CA . LEU A 1 167 ? -45.094 62.448 34.404 1.00 46.25 167 LEU A CA 1
ATOM 1328 C C . LEU A 1 167 ? -43.720 61.708 34.283 1.00 46.25 167 LEU A C 1
ATOM 1330 O O . LEU A 1 167 ? -43.342 61.006 35.213 1.00 46.25 167 LEU A O 1
ATOM 1334 N N . SER A 1 168 ? -43.023 61.876 33.144 1.00 44.94 168 SER A N 1
ATOM 1335 C CA . SER A 1 168 ? -41.551 62.006 32.898 1.00 44.94 168 SER A CA 1
ATOM 1336 C C . SER A 1 168 ? -40.510 61.420 33.895 1.00 44.94 168 SER A C 1
ATOM 1338 O O . SER A 1 168 ? -40.625 61.624 35.097 1.00 44.94 168 SER A O 1
ATOM 1340 N N . THR A 1 169 ? -39.378 60.822 33.474 1.00 50.31 169 THR A N 1
ATOM 1341 C CA . THR A 1 169 ? -38.143 61.567 33.094 1.00 50.31 169 THR A CA 1
ATOM 1342 C C . THR A 1 169 ? -36.942 60.608 32.896 1.00 50.31 169 THR A C 1
ATOM 1344 O O . THR A 1 169 ? -36.649 59.843 33.804 1.00 50.31 169 THR A O 1
ATOM 1347 N N . VAL A 1 170 ? -36.268 60.727 31.731 1.00 53.75 170 VAL A N 1
ATOM 1348 C CA . VAL A 1 170 ? -34.798 60.737 31.444 1.00 53.75 170 VAL A CA 1
ATOM 1349 C C . VAL A 1 170 ? -33.947 59.522 31.889 1.00 53.75 170 VAL A C 1
ATOM 1351 O O . VAL A 1 170 ? -33.960 59.140 33.044 1.00 53.75 170 VAL A O 1
ATOM 1354 N N . GLY A 1 171 ? -33.117 58.866 31.070 1.00 51.72 171 GLY A N 1
ATOM 1355 C C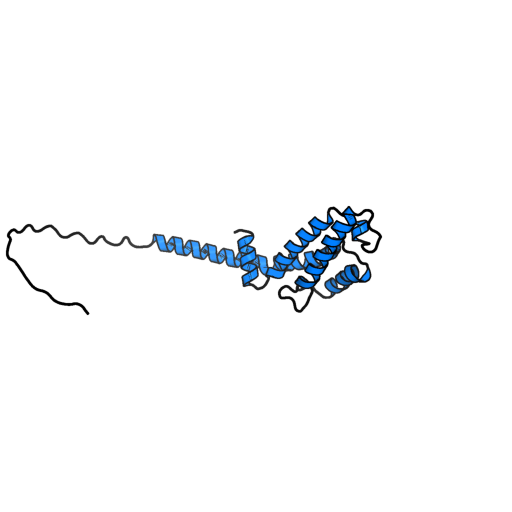A . GLY A 1 171 ? -32.567 59.219 29.761 1.00 51.72 171 GLY A CA 1
ATOM 1356 C C . GLY A 1 171 ? -31.159 59.816 29.843 1.00 51.72 171 GLY A C 1
ATOM 1357 O O . GLY A 1 171 ? -31.002 60.972 29.473 1.00 51.72 171 GLY A O 1
ATOM 1358 N N . SER A 1 172 ? -30.162 59.063 30.315 1.00 54.69 172 SER A N 1
ATOM 1359 C CA . SER A 1 172 ? -28.744 59.098 29.887 1.00 54.69 172 SER A CA 1
ATOM 1360 C C . SER A 1 172 ? -27.978 57.977 30.576 1.00 54.69 172 SER A C 1
ATOM 1362 O O . SER A 1 172 ? -28.194 57.807 31.796 1.00 54.69 172 SER A O 1
#

Secondary structure (DSSP, 8-state):
--HHHHHH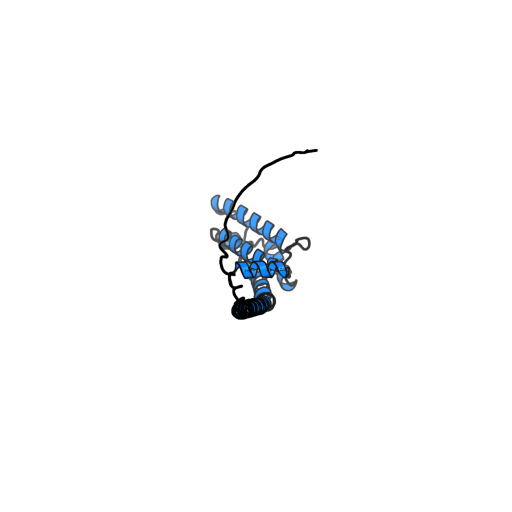HHHHTT-THHHHHHHHHHHHHHHHTTS-HHHHHTTTSPPSSHHHHHHHHHHHHHHHHHHHHHS-TTSTT-----HHHHHHHHHIIIII----GGGGHHHHHHHHHHIIIIIHHHHHHHHHHHHHHHHHHHHHHTT---PPPPPPPPPPP---------------